Protein AF-A0A346A6F2-F1 (afdb_monomer_lite)

InterPro domains:
  IPR001627 Sema domain [PS51004] (1-55)

pLDDT: mean 84.13, std 5.91, range [64.69, 92.56]

Radius of gyration: 16.21 Å; chains: 1; bounding box: 41×22×36 Å

Secondary structure (DSSP, 8-state):
-GGG-TTTTTT-EEPPSSSS----EEGGGGHHHHHHHHHIIIIIHHHHHHHHHH-

Structure (mmCIF, N/CA/C/O backbone):
data_AF-A0A346A6F2-F1
#
_entry.id   AF-A0A346A6F2-F1
#
loop_
_atom_site.group_PDB
_atom_site.id
_atom_site.type_symbol
_atom_site.label_atom_id
_atom_site.label_alt_id
_atom_site.label_comp_id
_atom_site.label_asym_id
_atom_site.label_entity_id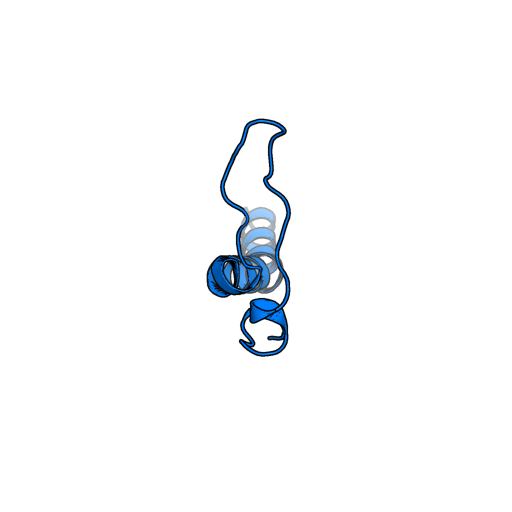
_atom_site.label_seq_id
_atom_site.pdbx_PDB_ins_code
_atom_site.Cartn_x
_atom_site.Cartn_y
_atom_site.Cartn_z
_atom_site.occupancy
_atom_site.B_iso_or_equiv
_atom_site.auth_seq_id
_atom_site.auth_comp_id
_atom_site.auth_asym_id
_atom_site.auth_atom_id
_atom_site.pdbx_PDB_model_num
ATOM 1 N N . THR A 1 1 ? -4.257 -8.059 -5.376 1.00 68.75 1 THR A N 1
ATOM 2 C CA . THR A 1 1 ? -5.536 -7.289 -5.327 1.00 68.75 1 THR A CA 1
ATOM 3 C C . THR A 1 1 ? -6.492 -7.804 -4.264 1.00 68.75 1 THR A C 1
ATOM 5 O O . THR A 1 1 ? -7.436 -7.102 -3.930 1.00 68.75 1 THR A O 1
ATOM 8 N N . GLU A 1 2 ? -6.212 -8.966 -3.683 1.00 81.38 2 GLU A N 1
ATOM 9 C CA . GLU A 1 2 ? -6.862 -9.583 -2.525 1.00 81.38 2 GLU A CA 1
ATOM 10 C C . GLU A 1 2 ? -7.153 -8.648 -1.336 1.00 81.38 2 GLU A C 1
ATOM 12 O O . GLU A 1 2 ? -8.208 -8.765 -0.720 1.00 81.38 2 GLU A O 1
ATOM 17 N N . ILE A 1 3 ? -6.272 -7.688 -1.027 1.00 84.50 3 ILE A N 1
ATOM 18 C CA . ILE A 1 3 ? -6.454 -6.768 0.116 1.00 84.50 3 ILE A CA 1
ATOM 19 C C . ILE A 1 3 ? -7.636 -5.807 -0.095 1.00 84.50 3 ILE A C 1
ATOM 21 O O . ILE A 1 3 ? -8.301 -5.428 0.862 1.00 84.50 3 ILE A O 1
ATOM 25 N N . CYS A 1 4 ? -7.905 -5.422 -1.344 1.00 86.50 4 CYS A N 1
ATOM 26 C CA . CYS A 1 4 ? -8.964 -4.478 -1.711 1.00 86.50 4 CYS A CA 1
ATOM 27 C C . CYS A 1 4 ? -10.316 -5.154 -1.970 1.00 86.50 4 CYS A C 1
ATOM 29 O O . CYS A 1 4 ? -11.311 -4.478 -2.237 1.00 86.50 4 CYS A O 1
ATOM 31 N N . ASP A 1 5 ? -10.340 -6.485 -1.966 1.00 89.19 5 ASP A N 1
ATOM 32 C CA . ASP A 1 5 ? -11.530 -7.255 -2.282 1.00 89.19 5 ASP A CA 1
ATOM 33 C C . ASP A 1 5 ? -12.489 -7.255 -1.073 1.00 89.19 5 ASP A C 1
ATOM 35 O O . ASP A 1 5 ? -12.078 -7.600 0.042 1.00 89.19 5 ASP A O 1
ATOM 39 N N . PRO A 1 6 ? -13.762 -6.850 -1.236 1.00 83.94 6 PRO A N 1
ATOM 40 C CA . PRO A 1 6 ? -14.722 -6.817 -0.138 1.00 83.94 6 PRO A CA 1
ATOM 41 C C . PRO A 1 6 ? -15.073 -8.209 0.410 1.00 83.94 6 PRO A C 1
ATOM 43 O O . PRO A 1 6 ? -15.435 -8.299 1.585 1.00 83.94 6 PRO A O 1
ATOM 46 N N . GLU A 1 7 ? -14.955 -9.275 -0.386 1.00 85.44 7 GLU A N 1
ATOM 47 C CA . GLU A 1 7 ? -15.224 -10.646 0.060 1.00 85.44 7 GLU A CA 1
ATOM 48 C C . GLU A 1 7 ? -14.032 -11.250 0.808 1.00 85.44 7 GLU A C 1
ATOM 50 O O . GLU A 1 7 ? -14.227 -12.039 1.726 1.00 85.44 7 GLU A O 1
ATOM 55 N N . ILE A 1 8 ? -12.805 -10.833 0.484 1.00 83.56 8 ILE A N 1
ATOM 56 C CA . ILE A 1 8 ? -11.574 -11.379 1.079 1.00 83.56 8 ILE A CA 1
ATOM 57 C C . ILE A 1 8 ? -11.021 -10.408 2.138 1.00 83.56 8 ILE A C 1
ATOM 59 O O . ILE A 1 8 ? -11.080 -10.675 3.339 1.00 83.56 8 ILE A O 1
ATOM 63 N N . GLY A 1 9 ? -10.551 -9.228 1.728 1.00 83.56 9 GLY A N 1
ATOM 64 C CA . GLY A 1 9 ? -10.046 -8.166 2.610 1.00 83.56 9 GLY A CA 1
ATOM 65 C C . GLY A 1 9 ? -11.114 -7.501 3.486 1.00 83.56 9 GLY A C 1
ATOM 66 O O . GLY A 1 9 ? -10.802 -6.954 4.545 1.00 83.56 9 GLY A O 1
ATOM 67 N N . GLY A 1 10 ? -12.386 -7.541 3.081 1.00 83.81 10 GLY A N 1
ATOM 68 C CA . GLY A 1 10 ? -13.499 -7.000 3.870 1.00 83.81 10 GLY A CA 1
ATOM 69 C C . GLY A 1 10 ? -13.976 -7.911 5.006 1.00 83.81 10 GLY A C 1
ATOM 70 O O . GLY A 1 10 ? -14.569 -7.410 5.965 1.00 83.81 10 GLY A O 1
ATOM 71 N N . GLN A 1 11 ? -13.709 -9.218 4.924 1.00 86.12 11 GLN A N 1
ATOM 72 C CA . GLN A 1 11 ? -14.056 -10.199 5.961 1.00 86.12 11 GLN A CA 1
ATOM 73 C C . GLN A 1 11 ? -12.952 -10.362 7.016 1.00 86.12 11 GLN A C 1
ATOM 75 O O . GLN A 1 11 ? -13.230 -10.773 8.141 1.00 86.12 11 GLN A O 1
ATOM 80 N N . MET A 1 12 ? -11.712 -9.994 6.683 1.00 85.38 12 MET A N 1
ATOM 81 C CA . MET A 1 12 ? -10.578 -10.037 7.605 1.00 85.38 12 MET A CA 1
ATOM 82 C C . MET A 1 12 ? -10.563 -8.816 8.536 1.00 85.38 12 MET A C 1
ATOM 84 O O . MET A 1 12 ? -10.353 -7.678 8.104 1.00 85.38 12 MET A O 1
ATOM 88 N N . ILE A 1 13 ? -10.774 -9.066 9.831 1.00 86.94 13 ILE A N 1
ATOM 89 C CA . ILE A 1 13 ? -10.675 -8.071 10.906 1.00 86.94 13 ILE A CA 1
ATOM 90 C C . ILE A 1 13 ? -9.307 -8.213 11.565 1.00 86.94 13 ILE A C 1
ATOM 92 O O . ILE A 1 13 ? -8.889 -9.310 11.930 1.00 86.94 13 ILE A O 1
ATOM 96 N N . MET A 1 14 ? -8.612 -7.093 11.708 1.00 87.19 14 MET A N 1
ATOM 97 C CA . MET A 1 14 ? -7.302 -7.024 12.334 1.00 87.19 14 MET A CA 1
ATOM 98 C C . MET A 1 14 ? 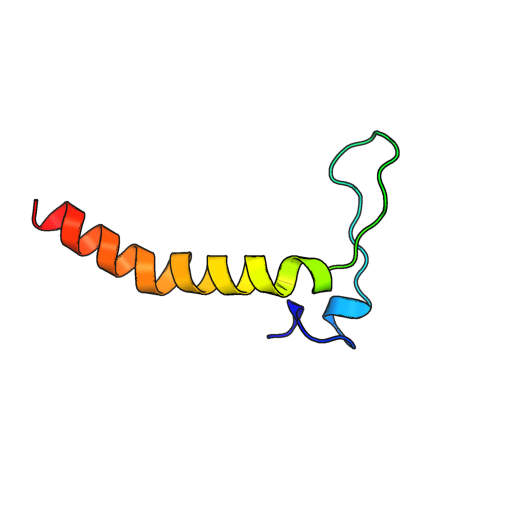-7.427 -6.560 13.782 1.00 87.19 14 MET A C 1
ATOM 100 O O . MET A 1 14 ? -8.301 -5.764 14.139 1.00 87.19 14 MET A O 1
ATOM 104 N N . CYS A 1 15 ? -6.515 -7.062 14.609 1.00 86.88 15 CYS A N 1
ATOM 105 C CA . CYS A 1 15 ? -6.384 -6.645 15.995 1.00 86.88 15 CYS A CA 1
ATOM 106 C C . CYS A 1 15 ? -5.852 -5.206 16.089 1.00 86.88 15 CYS A C 1
ATOM 108 O O . CYS A 1 15 ? -5.100 -4.771 15.210 1.00 86.88 15 CYS A O 1
ATOM 110 N N . PRO A 1 16 ? -6.191 -4.481 17.167 1.00 85.69 16 PRO A N 1
ATOM 111 C CA . PRO A 1 16 ? -5.595 -3.185 17.440 1.00 85.69 16 PRO A CA 1
ATOM 112 C C . PRO A 1 16 ? -4.075 -3.309 17.609 1.00 85.69 16 PRO A C 1
ATOM 114 O O . PRO A 1 16 ? -3.558 -4.304 18.112 1.00 85.69 16 PRO A O 1
ATOM 117 N N . LEU A 1 17 ? -3.354 -2.265 17.200 1.00 79.75 17 LEU A N 1
ATOM 118 C CA . LEU A 1 17 ? -1.885 -2.224 17.216 1.00 79.75 17 LEU A CA 1
ATOM 119 C C . LEU A 1 17 ? -1.312 -2.069 18.638 1.00 79.75 17 LEU A C 1
ATOM 121 O O . LEU A 1 17 ? -0.115 -2.254 18.830 1.00 79.75 17 LEU A O 1
ATOM 125 N N . CYS A 1 18 ? -2.149 -1.718 19.618 1.00 80.50 18 CYS A N 1
ATOM 126 C CA . CYS A 1 18 ? -1.770 -1.500 21.011 1.00 80.50 18 CYS A CA 1
ATOM 127 C C . CYS A 1 18 ? -2.785 -2.175 21.946 1.00 80.50 18 CYS A C 1
ATOM 129 O O . CYS A 1 18 ? -3.965 -2.254 21.616 1.00 80.50 18 CYS A O 1
ATOM 131 N N . ASP A 1 19 ? -2.339 -2.567 23.141 1.00 74.31 19 ASP A N 1
ATOM 132 C CA . ASP A 1 19 ? -3.147 -3.233 24.185 1.00 74.31 19 ASP A CA 1
ATOM 133 C C . ASP A 1 19 ? -4.227 -2.328 24.822 1.00 74.31 19 ASP A C 1
ATOM 135 O O . ASP A 1 19 ? -5.079 -2.769 25.592 1.00 74.31 19 ASP A O 1
ATOM 139 N N . GLN A 1 20 ? -4.197 -1.029 24.515 1.00 70.81 20 GLN A N 1
ATOM 140 C CA . GLN A 1 20 ? -5.240 -0.081 24.898 1.00 70.81 20 GLN A CA 1
ATOM 141 C C . GLN A 1 20 ? -6.422 -0.191 23.936 1.00 70.81 20 GLN A C 1
ATOM 143 O O . GLN A 1 20 ? -6.223 -0.165 22.725 1.00 70.81 20 GLN A O 1
ATOM 148 N N . VAL A 1 21 ? -7.639 -0.259 24.491 1.00 64.69 21 VAL A N 1
ATOM 149 C CA . VAL A 1 21 ? -8.923 -0.381 23.777 1.00 64.69 21 VAL A CA 1
ATOM 150 C C . VAL A 1 21 ? -8.992 0.600 22.602 1.00 64.69 21 VAL A C 1
ATOM 152 O O . VAL A 1 21 ? -9.292 1.782 22.758 1.00 64.69 21 VAL A O 1
ATOM 155 N N . ARG A 1 22 ? -8.668 0.102 21.413 1.00 66.38 22 ARG A N 1
ATOM 156 C CA . ARG A 1 22 ? -8.766 0.794 20.129 1.00 66.38 22 ARG A CA 1
ATOM 157 C C . ARG A 1 22 ? -9.668 -0.044 19.240 1.00 66.38 22 ARG A C 1
ATOM 159 O O . ARG A 1 22 ? -9.750 -1.261 19.407 1.00 66.38 22 ARG A O 1
ATOM 166 N N . ASP A 1 23 ? -10.335 0.617 18.306 1.00 80.12 23 ASP A N 1
ATOM 167 C CA . ASP A 1 23 ? -11.294 -0.036 17.426 1.00 80.12 23 ASP A CA 1
ATOM 168 C C . ASP A 1 23 ? -10.607 -1.068 16.525 1.00 80.12 23 ASP A C 1
ATOM 170 O O . ASP A 1 23 ? -9.580 -0.796 15.898 1.00 80.12 23 ASP A O 1
ATOM 174 N N . TYR A 1 24 ? -11.202 -2.257 16.455 1.00 82.19 24 TYR A N 1
ATOM 175 C CA . TYR A 1 24 ? -10.871 -3.276 15.463 1.00 82.19 24 TYR A CA 1
ATOM 176 C C . TYR A 1 24 ? -11.088 -2.683 14.066 1.00 82.19 24 TYR A C 1
ATOM 178 O O . TYR A 1 24 ? -12.138 -2.091 13.800 1.00 82.19 24 TYR A O 1
ATOM 186 N N . TRP A 1 25 ? -10.132 -2.855 13.154 1.00 85.50 25 TRP A N 1
ATOM 187 C CA . TRP A 1 25 ? -10.260 -2.361 11.781 1.00 85.50 25 TRP A CA 1
ATOM 188 C C . TRP A 1 25 ? -10.286 -3.497 10.766 1.00 85.50 25 TRP A C 1
ATOM 190 O O . TRP A 1 25 ? -9.840 -4.617 11.011 1.00 85.50 25 TRP A O 1
ATOM 200 N N . ARG A 1 26 ? -10.830 -3.194 9.590 1.00 86.62 26 ARG A N 1
ATOM 201 C CA . ARG A 1 26 ? -10.905 -4.123 8.460 1.00 86.62 26 ARG A CA 1
ATOM 202 C C . ARG A 1 26 ? -9.652 -4.023 7.606 1.00 86.62 26 ARG A C 1
ATOM 204 O O . ARG A 1 26 ? -9.219 -2.913 7.318 1.00 86.62 26 ARG A O 1
ATOM 211 N N . LEU A 1 27 ? -9.142 -5.153 7.124 1.00 85.94 27 LEU A N 1
ATOM 212 C CA . LEU A 1 27 ? -7.969 -5.201 6.244 1.00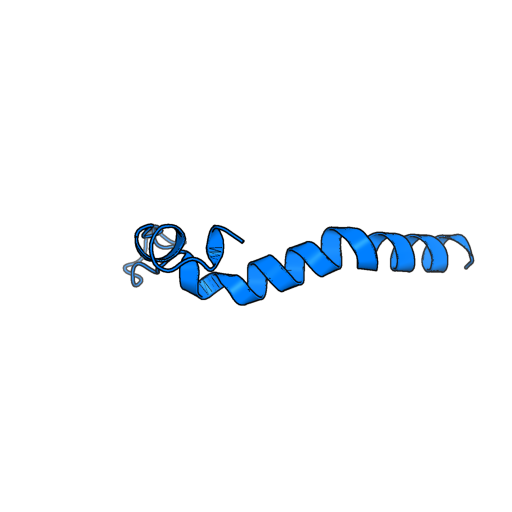 85.94 27 LEU A CA 1
ATOM 213 C C . LEU A 1 27 ? -8.174 -4.406 4.935 1.00 85.94 27 LEU A C 1
ATOM 215 O O . LEU A 1 27 ? -7.239 -3.801 4.419 1.00 85.94 27 LEU A O 1
ATOM 219 N N . ASN A 1 28 ? -9.410 -4.315 4.436 1.00 87.25 28 ASN A N 1
ATOM 220 C CA . ASN A 1 28 ? -9.734 -3.514 3.250 1.00 87.25 28 ASN A CA 1
ATOM 221 C C . ASN A 1 28 ? -9.442 -2.004 3.414 1.00 87.25 28 ASN A C 1
ATOM 223 O O . ASN A 1 28 ? -9.156 -1.319 2.434 1.00 87.25 28 ASN A O 1
ATOM 227 N N . SER A 1 29 ? -9.459 -1.449 4.635 1.00 85.38 29 SER A N 1
ATOM 228 C CA . SER A 1 29 ? -9.204 -0.009 4.826 1.00 85.38 29 SER A CA 1
ATOM 229 C C . SER A 1 29 ? -7.773 0.398 4.454 1.00 85.38 29 SER A C 1
ATOM 231 O O . SER A 1 29 ? -7.544 1.540 4.057 1.00 85.38 29 SER A O 1
ATOM 233 N N . THR A 1 30 ? -6.818 -0.535 4.505 1.00 87.31 30 THR A N 1
ATOM 234 C CA . THR A 1 30 ? -5.418 -0.299 4.130 1.00 87.31 30 THR A CA 1
ATOM 235 C C . THR A 1 30 ? -5.122 -0.595 2.661 1.00 87.31 30 THR A C 1
ATOM 237 O O . THR A 1 30 ? -3.980 -0.449 2.245 1.00 87.31 30 THR A O 1
ATOM 240 N N . CYS A 1 31 ? -6.121 -0.945 1.843 1.00 90.06 31 CYS A N 1
ATOM 241 C CA . CYS A 1 31 ? -5.966 -1.257 0.415 1.00 90.06 31 CYS A CA 1
ATOM 242 C C . CYS A 1 31 ? -5.144 -0.210 -0.359 1.00 90.06 31 CYS A C 1
ATOM 244 O O . CYS A 1 31 ? -4.209 -0.556 -1.085 1.00 90.06 31 CYS A O 1
ATOM 246 N N . LEU A 1 32 ? -5.467 1.077 -0.189 1.00 87.50 32 LEU A N 1
ATOM 247 C CA . LEU A 1 32 ? -4.763 2.163 -0.877 1.00 87.50 32 LEU A CA 1
ATOM 248 C C . LEU A 1 32 ? -3.305 2.268 -0.433 1.00 87.50 32 LEU A C 1
ATOM 250 O O . LEU A 1 32 ? -2.423 2.421 -1.275 1.00 87.50 32 LEU A O 1
ATOM 254 N N . ALA A 1 33 ? -3.059 2.141 0.872 1.00 87.44 33 ALA A N 1
ATOM 255 C CA . ALA A 1 33 ? -1.715 2.155 1.429 1.00 87.44 33 ALA A CA 1
ATOM 256 C C . ALA A 1 33 ? -0.902 0.955 0.928 1.00 87.44 33 ALA A C 1
ATOM 258 O O . ALA A 1 33 ? 0.200 1.145 0.434 1.00 87.44 33 ALA A O 1
ATOM 259 N N . SER A 1 34 ? -1.468 -0.256 0.939 1.00 88.06 34 SER A N 1
ATOM 260 C CA . SER A 1 34 ? -0.814 -1.460 0.412 1.00 88.06 34 SER A CA 1
ATOM 261 C C . SER A 1 34 ? -0.499 -1.349 -1.079 1.00 88.06 34 SER A 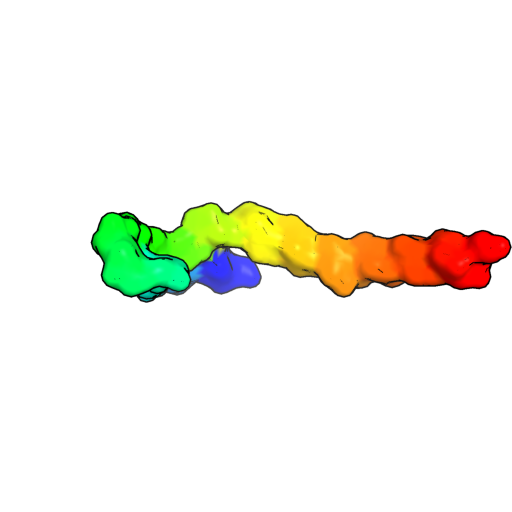C 1
ATOM 263 O O . SER A 1 34 ? 0.581 -1.747 -1.508 1.00 88.06 34 SER A O 1
ATOM 265 N N . LYS A 1 35 ? -1.406 -0.776 -1.881 1.00 87.31 35 LYS A N 1
ATOM 266 C CA . LYS A 1 35 ? -1.175 -0.553 -3.315 1.00 87.31 35 LYS A CA 1
ATOM 267 C C . LYS A 1 35 ? -0.069 0.473 -3.555 1.00 87.31 35 LYS A C 1
ATOM 269 O O . LYS A 1 35 ? 0.758 0.280 -4.439 1.00 87.31 35 LYS A O 1
ATOM 274 N N . PHE A 1 36 ? -0.060 1.549 -2.774 1.00 87.19 36 PHE A N 1
ATOM 275 C CA . PHE A 1 36 ? 0.982 2.565 -2.831 1.00 87.19 36 PHE A CA 1
ATOM 276 C C . PHE A 1 36 ? 2.338 1.982 -2.425 1.00 87.19 36 PHE A C 1
ATOM 278 O O . PHE A 1 36 ? 3.268 2.057 -3.214 1.00 87.19 36 PHE A O 1
ATOM 285 N N . SER A 1 37 ? 2.439 1.311 -1.275 1.00 86.12 37 SER A N 1
ATOM 286 C CA . SER A 1 37 ? 3.665 0.623 -0.848 1.00 86.12 37 SER A CA 1
ATOM 287 C C . SER A 1 37 ? 4.169 -0.345 -1.914 1.00 86.12 37 SER A C 1
ATOM 289 O O . SER A 1 37 ? 5.321 -0.253 -2.306 1.00 86.12 37 SER A O 1
ATOM 291 N N . HIS A 1 38 ? 3.297 -1.170 -2.500 1.00 85.62 38 HIS A N 1
ATOM 292 C CA . HIS A 1 38 ? 3.691 -2.088 -3.571 1.00 85.62 38 HIS A CA 1
ATOM 293 C C . HIS A 1 38 ? 4.258 -1.377 -4.815 1.00 85.62 38 HIS A C 1
ATOM 295 O O . HIS A 1 38 ? 5.194 -1.872 -5.442 1.00 85.62 38 HIS A O 1
ATOM 301 N N . LEU A 1 39 ? 3.700 -0.225 -5.201 1.00 83.81 39 LEU A N 1
ATOM 302 C CA . LEU A 1 39 ? 4.237 0.585 -6.303 1.00 83.81 39 LEU A CA 1
ATOM 303 C C . LEU A 1 39 ? 5.604 1.183 -5.942 1.00 83.81 39 LEU A C 1
ATOM 305 O O . LEU A 1 39 ? 6.509 1.221 -6.778 1.00 83.81 39 LEU A O 1
ATOM 309 N N . PHE A 1 40 ? 5.764 1.624 -4.693 1.00 81.81 40 PHE A N 1
ATOM 310 C CA . PHE A 1 40 ? 7.011 2.211 -4.228 1.00 81.81 40 PHE A CA 1
ATOM 311 C C . PHE A 1 40 ? 8.122 1.170 -4.092 1.00 81.81 40 PHE A C 1
ATOM 313 O O . PHE A 1 40 ? 9.185 1.346 -4.6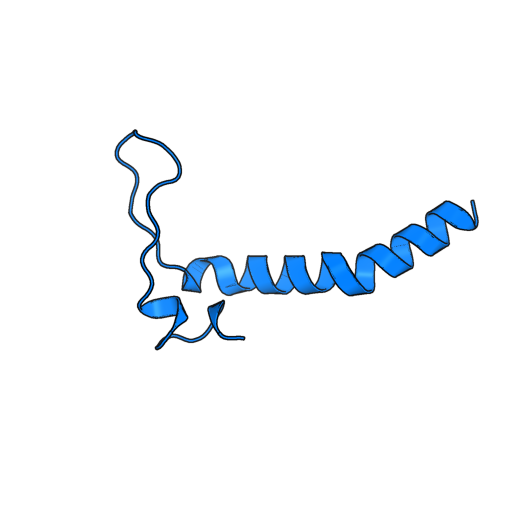84 1.00 81.81 40 PHE A O 1
ATOM 320 N N . ASP A 1 41 ? 7.863 0.073 -3.387 1.00 83.19 41 ASP A N 1
ATOM 321 C CA . ASP A 1 41 ? 8.847 -0.962 -3.076 1.00 83.19 41 ASP A CA 1
ATOM 322 C C . ASP A 1 41 ? 9.426 -1.638 -4.329 1.00 83.19 41 ASP A C 1
ATOM 324 O O . ASP A 1 41 ? 10.572 -2.084 -4.293 1.00 83.19 41 ASP A O 1
ATOM 328 N N . ASN A 1 42 ? 8.691 -1.667 -5.448 1.00 78.38 42 ASN A N 1
ATOM 329 C CA . ASN A 1 42 ? 9.150 -2.288 -6.690 1.00 78.38 42 ASN A CA 1
ATOM 330 C C . ASN A 1 42 ? 9.720 -1.274 -7.694 1.00 78.38 42 ASN A C 1
ATOM 332 O O . ASN A 1 42 ? 10.927 -1.209 -7.915 1.00 78.38 42 ASN A O 1
ATOM 336 N N . GLU A 1 43 ? 8.858 -0.474 -8.323 1.00 82.75 43 GLU A N 1
ATOM 337 C CA . GLU A 1 43 ? 9.268 0.380 -9.441 1.00 82.75 43 GLU A CA 1
ATOM 338 C C . GLU A 1 43 ? 10.039 1.600 -8.934 1.00 82.75 43 GLU A C 1
ATOM 340 O O . GLU A 1 43 ? 11.113 1.916 -9.447 1.00 82.75 43 GLU A O 1
ATOM 345 N N . SER A 1 44 ? 9.544 2.257 -7.879 1.00 82.62 44 SER A N 1
ATOM 346 C CA . SER A 1 44 ? 10.169 3.486 -7.378 1.00 82.62 44 SER A CA 1
ATOM 347 C C . SER A 1 44 ? 11.543 3.243 -6.742 1.00 82.62 44 SER A C 1
ATOM 349 O O . SER A 1 44 ? 12.455 4.042 -6.954 1.00 82.62 44 SER A O 1
ATOM 351 N N . THR A 1 45 ? 11.725 2.121 -6.033 1.00 86.62 45 THR A N 1
ATOM 352 C CA . THR A 1 45 ? 13.004 1.755 -5.409 1.00 86.62 45 THR A CA 1
ATOM 353 C C . THR A 1 45 ? 14.101 1.580 -6.453 1.00 86.62 45 THR A C 1
ATOM 355 O O . THR A 1 45 ? 15.221 2.045 -6.249 1.00 86.62 45 THR A O 1
ATOM 358 N N . VAL A 1 46 ? 13.786 0.962 -7.598 1.00 87.94 46 VAL A N 1
ATOM 359 C CA . VAL A 1 46 ? 14.751 0.776 -8.691 1.00 87.94 46 VAL A CA 1
ATOM 360 C C . VAL A 1 46 ? 15.159 2.121 -9.290 1.00 87.94 46 VAL A C 1
ATOM 362 O O . VAL A 1 46 ? 16.352 2.376 -9.449 1.00 87.94 46 VAL A O 1
ATOM 365 N N . PHE A 1 47 ? 14.202 3.013 -9.568 1.00 87.12 47 PHE A N 1
ATOM 366 C CA . PHE A 1 47 ? 14.526 4.356 -10.060 1.00 87.12 47 PHE A CA 1
ATOM 367 C C . PHE A 1 47 ? 15.389 5.130 -9.061 1.00 87.12 47 PHE A C 1
ATOM 369 O O . PHE A 1 47 ? 16.412 5.694 -9.446 1.00 87.12 47 PHE A O 1
ATOM 376 N N . PHE A 1 48 ? 15.024 5.114 -7.779 1.00 86.75 48 PHE A N 1
ATOM 377 C CA . PHE A 1 48 ? 15.791 5.775 -6.727 1.00 86.75 48 PHE A CA 1
ATOM 378 C C . PHE A 1 48 ? 17.224 5.229 -6.623 1.00 86.75 48 PHE A C 1
ATOM 380 O O . PHE A 1 48 ? 18.174 6.008 -6.547 1.00 86.75 48 PHE A O 1
ATOM 387 N N . ALA A 1 49 ? 17.400 3.907 -6.698 1.00 91.25 49 ALA A N 1
ATOM 388 C CA . ALA A 1 49 ? 18.713 3.268 -6.663 1.00 91.25 49 ALA A CA 1
ATOM 389 C C . ALA A 1 49 ? 19.604 3.671 -7.852 1.00 91.25 49 ALA A C 1
ATOM 391 O O . ALA A 1 49 ? 20.798 3.897 -7.669 1.00 91.25 49 ALA A O 1
ATOM 392 N N . ILE A 1 50 ? 19.034 3.814 -9.054 1.00 92.56 50 ILE A N 1
ATOM 393 C CA . ILE A 1 50 ? 19.769 4.281 -10.240 1.00 92.56 50 ILE A CA 1
ATOM 394 C C . ILE A 1 50 ? 20.253 5.722 -10.042 1.00 92.56 50 ILE A C 1
ATOM 396 O O . ILE A 1 50 ? 21.423 6.007 -10.281 1.00 92.56 50 ILE A O 1
ATOM 400 N N . PHE A 1 51 ? 19.391 6.625 -9.567 1.00 90.38 51 PHE A N 1
ATOM 401 C CA . PHE A 1 51 ? 19.782 8.018 -9.325 1.00 90.38 51 PHE A CA 1
ATOM 402 C C . PHE A 1 51 ? 20.864 8.145 -8.247 1.00 90.38 51 PHE A C 1
ATOM 404 O O . PHE A 1 51 ? 21.811 8.903 -8.432 1.00 90.38 51 PHE A O 1
ATOM 411 N N . MET A 1 52 ? 20.765 7.372 -7.162 1.00 90.56 52 MET A N 1
ATOM 412 C CA . MET A 1 52 ? 21.786 7.341 -6.108 1.00 90.56 52 MET A CA 1
ATOM 413 C C . MET A 1 52 ? 23.110 6.714 -6.568 1.00 90.56 52 MET A C 1
ATOM 415 O O . MET A 1 52 ? 24.145 7.030 -5.998 1.00 90.56 52 MET A O 1
ATOM 419 N N . GLY A 1 53 ? 23.090 5.826 -7.566 1.00 89.31 53 GLY A N 1
ATOM 420 C CA . GLY A 1 53 ? 24.298 5.214 -8.130 1.00 89.31 53 GLY A CA 1
ATOM 421 C C . GLY A 1 53 ? 24.972 6.030 -9.238 1.00 89.31 53 GLY A C 1
ATOM 422 O O . GLY A 1 53 ? 26.140 5.792 -9.533 1.00 89.31 53 GLY A O 1
ATOM 423 N N . ILE A 1 54 ? 24.243 6.954 -9.874 1.00 92.31 54 ILE A N 1
ATOM 424 C CA . ILE A 1 54 ? 24.774 7.877 -10.894 1.00 92.31 54 ILE A CA 1
ATOM 425 C C . ILE A 1 54 ? 25.362 9.151 -10.259 1.00 92.31 54 ILE A C 1
ATOM 427 O O . ILE A 1 54 ?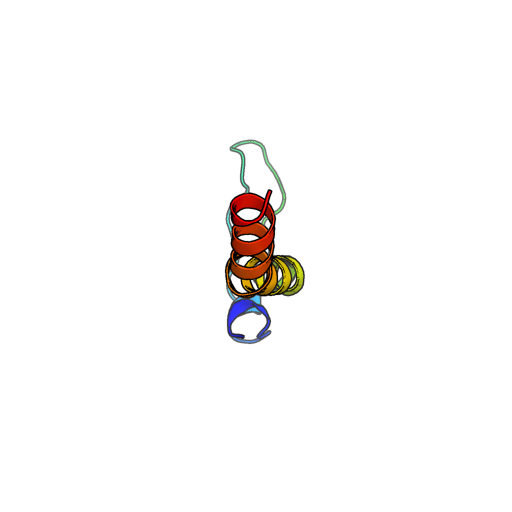 26.160 9.831 -10.907 1.00 92.31 54 ILE A O 1
ATOM 431 N N . TRP A 1 55 ? 24.974 9.476 -9.022 1.00 74.81 55 TRP A N 1
ATOM 432 C CA . TRP A 1 55 ? 25.537 10.579 -8.237 1.00 74.81 55 TRP A CA 1
ATOM 433 C C . TRP A 1 55 ? 26.976 10.272 -7.796 1.00 74.81 55 TRP A C 1
ATOM 435 O O . TRP A 1 55 ? 27.845 11.150 -8.009 1.00 74.81 55 TRP A O 1
#

Organism: Homo sapiens (NCBI:txid9606)

Sequence (55 aa):
TEICDPEIGGQMIMCPLCDQVRDYWRLNSTCLASKFSHLFDNESTVFFAIFMGIW

Foldseek 3Di:
DQQQDCVRQVVDWDDDPDPPDDDIDTSNVCVVVVVVCVCCVPPVVVVVVVVVVVD